Protein AF-A0A937NLX7-F1 (afdb_monomer_lite)

Foldseek 3Di:
DALQKKWKKKKWFPPDFPDVVDPPPDPDDDDDFAKWKKWWAFPVGDIFIDMQVVPDTRDHWDQDPPDPDSVPDPDDRTDTDIDMDIGRSNVRCVRPVVGDPVRTDDIDTGRDPDPDTDMDMGDTDMDD

Radius of gyration: 18.11 Å; chains: 1; bounding box: 51×24×47 Å

Structure (mmCIF, N/CA/C/O backbone):
data_AF-A0A937NLX7-F1
#
_entry.id   AF-A0A937NLX7-F1
#
loop_
_atom_site.group_PDB
_atom_site.id
_atom_site.type_symbol
_atom_site.label_atom_id
_atom_site.label_alt_id
_atom_site.label_comp_id
_atom_site.label_asym_id
_atom_site.label_entity_id
_atom_site.label_seq_id
_atom_site.pdbx_PDB_ins_code
_atom_site.Cartn_x
_atom_site.Cartn_y
_atom_site.Cartn_z
_atom_site.occupancy
_atom_site.B_iso_or_equiv
_atom_site.auth_seq_id
_atom_site.auth_comp_id
_atom_site.auth_asym_id
_atom_site.auth_atom_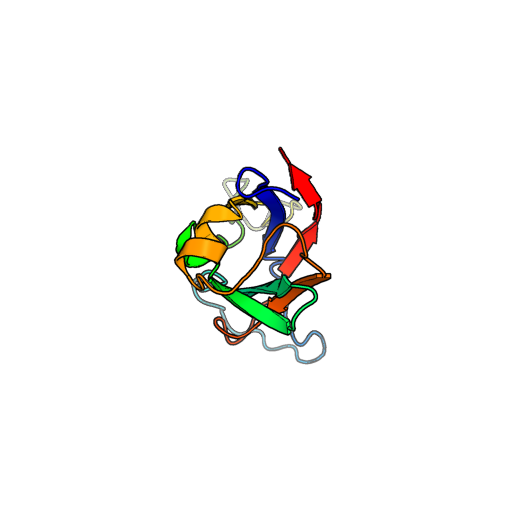id
_atom_site.pdbx_PDB_model_num
ATOM 1 N N . MET A 1 1 ? -5.016 -3.344 15.431 1.00 73.81 1 MET A N 1
ATOM 2 C CA . MET A 1 1 ? -3.946 -2.352 15.177 1.00 73.81 1 MET A CA 1
ATOM 3 C C . MET A 1 1 ? -4.297 -1.064 15.905 1.00 73.81 1 MET A C 1
ATOM 5 O O . MET A 1 1 ? -5.431 -0.931 16.347 1.00 73.81 1 MET A O 1
ATOM 9 N N . THR A 1 2 ? -3.352 -0.152 16.111 1.00 77.81 2 THR A N 1
ATOM 10 C CA . THR A 1 2 ? -3.628 1.167 16.712 1.00 77.81 2 THR A CA 1
ATOM 11 C C . THR A 1 2 ? -3.414 2.269 15.674 1.00 77.81 2 THR A C 1
ATOM 13 O O . THR A 1 2 ? -2.873 2.004 14.605 1.00 77.81 2 THR A O 1
ATOM 16 N N . GLN A 1 3 ? -3.803 3.516 15.964 1.00 73.88 3 GLN A N 1
ATOM 17 C CA . GLN A 1 3 ? -3.470 4.653 15.087 1.00 73.88 3 GLN A 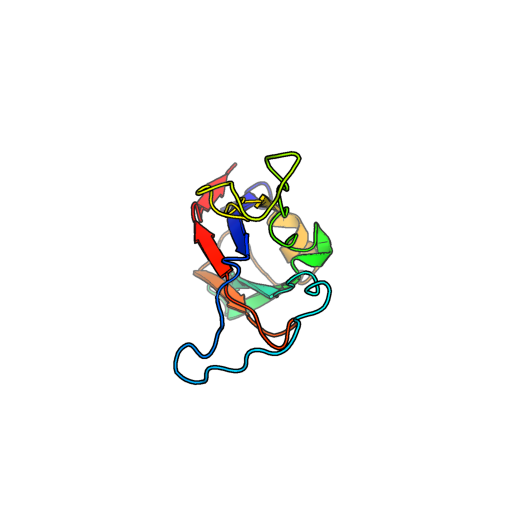CA 1
ATOM 18 C C . GLN A 1 3 ? -1.955 4.873 14.931 1.00 73.88 3 GLN A C 1
ATOM 20 O O . GLN A 1 3 ? -1.529 5.497 13.962 1.00 73.88 3 GLN A O 1
ATOM 25 N N . ASN A 1 4 ? -1.156 4.351 15.866 1.00 85.62 4 ASN A N 1
ATOM 26 C CA . ASN A 1 4 ? 0.300 4.405 15.824 1.00 85.62 4 ASN A CA 1
ATOM 27 C C . ASN A 1 4 ? 0.909 3.315 14.939 1.00 85.62 4 ASN A C 1
ATOM 29 O O . ASN A 1 4 ? 2.066 3.448 14.556 1.00 85.62 4 ASN A O 1
ATOM 33 N N . SER A 1 5 ? 0.146 2.271 14.601 1.00 92.56 5 SER A N 1
ATOM 34 C CA . SER A 1 5 ? 0.641 1.220 13.725 1.00 92.56 5 SER A CA 1
ATOM 35 C C . SER A 1 5 ? 0.891 1.783 12.320 1.00 92.56 5 SER A C 1
ATOM 37 O O . SER A 1 5 ? 0.166 2.649 11.820 1.00 92.56 5 SER A O 1
ATOM 39 N N . VAL A 1 6 ? 1.924 1.270 11.667 1.00 94.56 6 VAL A N 1
ATOM 40 C CA . VAL A 1 6 ? 2.378 1.676 10.339 1.00 94.56 6 VAL A CA 1
ATOM 41 C C . VAL A 1 6 ? 2.261 0.474 9.414 1.00 94.56 6 VAL A C 1
ATOM 43 O O . VAL A 1 6 ? 2.848 -0.572 9.688 1.00 94.56 6 VAL A O 1
ATOM 46 N N . LEU A 1 7 ? 1.497 0.613 8.329 1.00 95.31 7 LEU A N 1
ATOM 47 C CA . LEU A 1 7 ? 1.486 -0.356 7.236 1.00 95.31 7 LEU A CA 1
ATOM 48 C C . LEU A 1 7 ? 2.814 -0.243 6.488 1.00 95.31 7 LEU A C 1
ATOM 50 O O . LEU A 1 7 ? 3.173 0.843 6.032 1.00 95.31 7 LEU A O 1
ATOM 54 N N . VAL A 1 8 ? 3.529 -1.356 6.361 1.00 96.00 8 VAL A N 1
ATOM 55 C CA . VAL A 1 8 ? 4.804 -1.425 5.647 1.00 96.00 8 VAL A CA 1
ATOM 56 C C . VAL A 1 8 ? 4.744 -2.436 4.518 1.00 96.00 8 VAL A C 1
ATOM 58 O O . VAL A 1 8 ? 4.054 -3.448 4.621 1.00 96.00 8 VAL A O 1
ATOM 61 N N . PHE A 1 9 ? 5.442 -2.137 3.431 1.00 95.56 9 PHE A N 1
ATOM 62 C CA . PHE A 1 9 ? 5.636 -3.041 2.302 1.00 95.56 9 PHE A CA 1
ATOM 63 C C . PHE A 1 9 ? 6.813 -2.565 1.451 1.00 95.56 9 PHE A C 1
ATOM 65 O O . PHE A 1 9 ? 7.179 -1.388 1.472 1.00 95.56 9 PHE A O 1
ATOM 72 N N . ALA A 1 10 ? 7.393 -3.472 0.676 1.00 92.38 10 ALA A N 1
ATOM 73 C CA . ALA A 1 10 ? 8.430 -3.175 -0.295 1.00 92.38 10 ALA A CA 1
ATOM 74 C C . ALA A 1 10 ? 7.867 -3.297 -1.716 1.00 92.38 10 ALA A C 1
ATOM 76 O O . ALA A 1 10 ? 7.245 -4.300 -2.063 1.00 92.38 10 ALA A O 1
ATOM 77 N N . LEU A 1 11 ? 8.092 -2.285 -2.554 1.00 92.25 11 LEU A N 1
ATOM 78 C CA . LEU A 1 11 ? 7.706 -2.298 -3.968 1.00 92.25 11 LEU A CA 1
ATOM 79 C C . LEU A 1 11 ? 8.912 -2.015 -4.859 1.00 92.25 11 LEU A C 1
ATOM 81 O O . LEU A 1 11 ? 9.771 -1.204 -4.516 1.00 92.25 11 LEU A O 1
ATOM 85 N N . ALA A 1 12 ? 8.949 -2.648 -6.027 1.00 87.56 12 ALA A N 1
ATOM 86 C CA . ALA A 1 12 ? 9.925 -2.371 -7.076 1.00 87.56 12 ALA A CA 1
ATOM 87 C C . ALA A 1 12 ? 9.266 -2.405 -8.460 1.00 87.56 12 ALA A C 1
ATOM 89 O O . ALA A 1 12 ? 8.415 -3.257 -8.714 1.00 87.56 12 ALA A O 1
ATOM 90 N N . ASP A 1 13 ? 9.684 -1.529 -9.377 1.00 86.31 13 ASP A N 1
ATOM 91 C CA . ASP A 1 13 ? 9.406 -1.713 -10.808 1.00 86.31 13 ASP A CA 1
ATOM 92 C C . ASP A 1 13 ? 10.207 -2.930 -11.291 1.00 86.31 13 ASP A C 1
ATOM 94 O O . ASP A 1 13 ? 11.432 -2.960 -11.170 1.00 86.31 13 ASP A O 1
ATOM 98 N N . ALA A 1 14 ? 9.536 -3.952 -11.822 1.00 79.62 14 ALA A N 1
ATOM 99 C CA . ALA A 1 14 ? 10.168 -5.176 -12.308 1.00 79.62 14 ALA A CA 1
ATOM 100 C C . ALA A 1 14 ? 10.842 -4.993 -13.681 1.00 79.62 14 ALA A C 1
ATOM 102 O O . ALA A 1 14 ? 11.557 -5.885 -14.139 1.00 79.62 14 ALA A O 1
ATOM 103 N N . ASN A 1 15 ? 10.631 -3.851 -14.345 1.00 73.44 15 ASN A N 1
ATOM 104 C CA . ASN A 1 15 ? 11.146 -3.509 -15.671 1.00 73.44 15 ASN A CA 1
ATOM 105 C C . ASN A 1 15 ? 10.749 -4.517 -16.776 1.00 73.44 15 ASN A C 1
ATOM 107 O O . ASN A 1 15 ? 11.347 -4.546 -17.853 1.00 73.44 15 ASN A O 1
ATOM 111 N N . GLN A 1 16 ? 9.710 -5.319 -16.548 1.00 70.88 16 GLN A N 1
ATOM 112 C CA . GLN A 1 16 ? 9.230 -6.322 -17.498 1.00 70.88 16 GLN A CA 1
ATOM 113 C C . GLN A 1 16 ? 8.261 -5.720 -18.519 1.00 70.88 16 GLN A C 1
ATOM 115 O O . GLN A 1 16 ? 7.626 -4.694 -18.271 1.00 70.88 16 GLN A O 1
ATOM 120 N N . ASP A 1 17 ? 8.153 -6.361 -19.684 1.00 67.38 17 ASP A N 1
ATOM 121 C CA . ASP A 1 17 ? 7.082 -6.050 -20.624 1.00 67.38 17 ASP A CA 1
ATOM 122 C C . ASP A 1 17 ? 5.767 -6.662 -20.104 1.00 67.38 17 ASP A C 1
ATOM 124 O O . ASP A 1 17 ? 5.724 -7.873 -19.872 1.00 67.38 17 ASP A O 1
ATOM 128 N N . PRO A 1 18 ? 4.703 -5.869 -19.899 1.00 64.75 18 PRO A N 1
ATOM 129 C CA . PRO A 1 18 ? 3.432 -6.372 -19.378 1.00 64.75 18 PRO A CA 1
ATOM 130 C C . PRO A 1 18 ? 2.681 -7.270 -20.367 1.00 64.75 18 PRO A C 1
ATOM 132 O O . PRO A 1 18 ? 1.725 -7.937 -19.978 1.00 64.75 18 PRO A O 1
ATOM 135 N N . THR A 1 19 ? 3.119 -7.328 -21.629 1.00 67.31 19 THR A N 1
ATOM 136 C CA . THR A 1 19 ? 2.598 -8.236 -22.660 1.00 67.31 19 THR A CA 1
ATOM 137 C C . THR A 1 19 ? 3.747 -9.013 -23.312 1.00 67.31 19 THR A C 1
ATOM 139 O O . THR A 1 19 ? 4.177 -8.670 -24.413 1.00 67.31 19 THR A O 1
ATOM 142 N N . PRO A 1 20 ? 4.248 -10.089 -22.676 1.00 55.84 20 PRO A N 1
ATOM 143 C CA . PRO A 1 20 ? 5.441 -10.803 -23.140 1.00 55.84 20 PRO A CA 1
ATOM 144 C C . PRO A 1 20 ? 5.289 -11.477 -24.518 1.00 55.84 20 PRO A C 1
ATOM 146 O O . PRO A 1 20 ? 6.292 -11.830 -25.135 1.00 55.84 20 PRO A O 1
ATOM 149 N N . GLU A 1 21 ? 4.061 -11.652 -25.023 1.00 55.00 21 GLU A N 1
ATOM 150 C CA . GLU A 1 21 ? 3.789 -12.326 -26.302 1.00 55.00 21 GLU A CA 1
ATOM 151 C C . GLU A 1 21 ? 3.882 -11.410 -27.538 1.00 55.00 21 GLU A C 1
ATOM 153 O O . GLU A 1 21 ? 3.952 -11.912 -28.660 1.00 55.00 21 GLU A O 1
ATOM 158 N N . THR A 1 22 ? 3.952 -10.083 -27.367 1.00 51.62 22 THR A N 1
ATOM 159 C CA . THR A 1 22 ? 4.069 -9.137 -28.492 1.00 51.62 22 THR A CA 1
ATOM 160 C C . THR A 1 22 ? 5.453 -8.495 -28.469 1.00 51.62 22 THR A C 1
ATOM 162 O O . THR A 1 22 ? 5.730 -7.629 -27.645 1.00 51.62 22 THR A O 1
ATOM 165 N N . LYS A 1 23 ? 6.355 -8.930 -29.359 1.00 43.94 23 LYS A N 1
ATOM 166 C CA . LYS A 1 23 ? 7.666 -8.289 -29.554 1.00 43.94 23 LYS A CA 1
ATOM 167 C C . LYS A 1 23 ? 7.483 -6.919 -30.208 1.00 43.94 23 LYS A C 1
ATOM 169 O O . LYS A 1 23 ? 7.568 -6.810 -31.427 1.00 43.94 23 LYS A O 1
ATOM 174 N N . ASP A 1 24 ? 7.232 -5.895 -29.406 1.00 44.12 24 ASP A N 1
ATOM 175 C CA . ASP A 1 24 ? 7.296 -4.509 -29.859 1.00 44.12 24 ASP A CA 1
ATOM 176 C C . ASP A 1 24 ? 8.668 -3.932 -29.467 1.00 44.12 24 ASP A C 1
ATOM 178 O O . ASP A 1 24 ? 8.902 -3.514 -28.333 1.00 44.12 24 ASP A O 1
ATOM 182 N N . GLU A 1 25 ? 9.625 -3.985 -30.400 1.00 42.94 25 GLU A N 1
ATOM 183 C CA . GLU A 1 25 ? 11.002 -3.478 -30.250 1.00 42.94 25 GLU A CA 1
ATOM 184 C C . GLU A 1 25 ? 11.078 -1.951 -30.474 1.00 42.94 25 GLU A C 1
ATOM 186 O O . GLU A 1 25 ? 11.956 -1.443 -31.169 1.00 42.94 25 GLU A O 1
ATOM 191 N N . GLY A 1 26 ? 10.134 -1.195 -29.909 1.00 38.81 26 GLY A N 1
ATOM 192 C CA . GLY A 1 26 ? 10.185 0.267 -29.910 1.00 38.81 26 GLY A CA 1
ATOM 193 C C . GLY A 1 26 ? 11.131 0.786 -28.826 1.00 38.81 26 GLY A C 1
ATOM 194 O O . GLY A 1 26 ? 11.082 0.310 -27.691 1.00 38.81 26 GLY A O 1
ATOM 195 N N . GLU A 1 27 ? 11.974 1.777 -29.145 1.00 41.81 27 GLU A N 1
ATOM 196 C CA . GLU A 1 27 ? 12.736 2.541 -28.146 1.00 41.81 27 GLU A CA 1
ATOM 197 C C . GLU A 1 27 ? 11.772 3.091 -27.083 1.00 41.81 27 GLU A C 1
ATOM 199 O O . GLU A 1 27 ? 11.071 4.083 -27.296 1.00 41.81 27 GLU A O 1
ATOM 204 N N . LYS A 1 28 ? 11.710 2.428 -25.923 1.00 50.47 28 LYS A N 1
ATOM 205 C CA . LYS A 1 28 ? 10.974 2.938 -24.770 1.00 50.47 28 LYS A CA 1
ATOM 206 C C . LYS A 1 28 ? 11.782 4.117 -24.235 1.00 50.47 28 LYS A C 1
ATOM 208 O O . LYS A 1 28 ? 12.889 3.933 -23.734 1.00 50.47 28 LYS A O 1
ATOM 213 N N . GLY A 1 29 ? 11.242 5.326 -24.396 1.00 52.69 29 GLY A N 1
ATOM 214 C CA . GLY A 1 29 ? 11.750 6.523 -23.726 1.00 52.69 29 GLY A CA 1
ATOM 215 C C . GLY A 1 29 ? 11.786 6.345 -22.198 1.00 52.69 29 GLY A C 1
ATOM 216 O O . GLY A 1 29 ? 11.392 5.290 -21.692 1.00 52.69 29 GLY A O 1
ATOM 217 N N . PRO A 1 30 ? 12.246 7.359 -21.444 1.00 56.84 30 PRO A N 1
ATOM 218 C CA . PRO A 1 30 ? 12.292 7.291 -19.984 1.00 56.84 30 PRO A CA 1
ATOM 219 C C . PRO A 1 30 ? 10.938 6.825 -19.435 1.00 56.84 30 PRO A C 1
ATOM 221 O O . PRO A 1 30 ? 9.916 7.444 -19.734 1.00 56.84 30 PRO A O 1
ATOM 224 N N . ARG A 1 31 ? 10.914 5.703 -18.704 1.00 63.72 31 ARG A N 1
ATOM 225 C CA . ARG A 1 31 ? 9.666 5.177 -18.141 1.00 63.72 31 ARG A CA 1
ATOM 226 C C . ARG A 1 31 ? 9.157 6.124 -17.065 1.00 63.72 31 ARG A C 1
ATOM 228 O O . ARG A 1 31 ? 9.931 6.589 -16.230 1.00 63.72 31 ARG A O 1
ATOM 235 N N . GLU A 1 32 ? 7.862 6.411 -17.119 1.00 69.19 32 GLU A N 1
ATOM 236 C CA . GLU A 1 32 ? 7.185 7.170 -16.074 1.00 69.19 32 GLU A CA 1
ATOM 237 C C . GLU A 1 32 ? 7.227 6.390 -14.756 1.00 69.19 32 GLU A C 1
ATOM 239 O O . GLU A 1 32 ? 7.150 5.159 -14.749 1.00 69.19 32 GLU A O 1
ATOM 244 N N . SER A 1 33 ? 7.364 7.110 -13.643 1.00 80.19 33 SER A N 1
ATOM 245 C CA . SER A 1 33 ? 7.299 6.509 -12.313 1.00 80.19 33 SER A CA 1
ATOM 246 C C . SER A 1 33 ? 5.937 5.853 -12.092 1.00 80.19 33 SER A C 1
ATOM 248 O O . SER A 1 33 ? 4.904 6.405 -12.481 1.00 80.19 33 SER A O 1
ATOM 250 N N . ILE A 1 34 ? 5.934 4.685 -11.454 1.00 84.94 34 ILE A N 1
ATOM 251 C CA . ILE A 1 34 ? 4.698 3.952 -11.182 1.00 84.94 34 ILE A CA 1
ATOM 252 C C . ILE A 1 34 ? 4.028 4.549 -9.938 1.00 84.94 34 ILE A C 1
ATOM 254 O O . ILE A 1 34 ? 4.674 4.796 -8.917 1.00 84.94 34 ILE A O 1
ATOM 258 N N . ASP A 1 35 ? 2.722 4.767 -10.029 1.00 90.94 35 ASP A N 1
ATOM 259 C CA . ASP A 1 35 ? 1.849 5.149 -8.928 1.00 90.94 35 ASP A CA 1
ATOM 260 C C . ASP A 1 35 ? 0.660 4.180 -8.874 1.00 90.94 35 ASP A C 1
ATOM 262 O O . ASP A 1 35 ? 0.208 3.648 -9.895 1.00 90.94 35 ASP A O 1
ATOM 266 N N . LEU A 1 36 ? 0.185 3.921 -7.663 1.00 91.44 36 LEU A N 1
ATOM 267 C CA . LEU A 1 36 ? -0.987 3.096 -7.386 1.00 91.44 36 LEU A CA 1
ATOM 268 C C . LEU A 1 36 ? -1.598 3.531 -6.062 1.00 91.44 36 LEU A C 1
ATOM 270 O O . LEU A 1 36 ? -0.922 4.121 -5.215 1.00 91.44 36 LEU A O 1
ATOM 274 N N . THR A 1 37 ? -2.864 3.201 -5.862 1.00 95.81 37 THR A N 1
ATOM 275 C CA . THR A 1 37 ? -3.566 3.530 -4.626 1.00 95.81 37 THR A CA 1
ATOM 276 C C . THR A 1 37 ? -3.477 2.382 -3.626 1.00 95.81 37 THR A C 1
ATOM 278 O O . THR A 1 37 ? -3.787 1.233 -3.941 1.00 95.81 37 THR A O 1
ATOM 281 N N . VAL A 1 38 ? -3.070 2.687 -2.394 1.00 96.69 38 VAL A N 1
ATOM 282 C CA . VAL A 1 38 ? -3.198 1.783 -1.248 1.00 96.69 38 VAL A CA 1
ATOM 283 C C . VAL A 1 38 ? -4.529 2.077 -0.567 1.00 96.69 38 VAL A C 1
ATOM 285 O O . VAL A 1 38 ? -4.776 3.202 -0.134 1.00 96.69 38 VAL A O 1
ATOM 288 N N . GLU A 1 39 ? -5.386 1.067 -0.472 1.00 97.56 39 GLU A N 1
ATOM 289 C CA . GLU A 1 39 ? -6.682 1.140 0.198 1.00 97.56 39 GLU A CA 1
ATOM 290 C C . GLU A 1 39 ? -6.681 0.236 1.435 1.00 97.56 39 GLU A C 1
ATOM 292 O O . GLU A 1 39 ? -6.270 -0.926 1.382 1.00 97.56 39 GLU A O 1
ATOM 297 N N . VAL A 1 40 ? -7.168 0.766 2.552 1.00 96.94 40 VAL A N 1
ATOM 298 C CA . VAL A 1 40 ? -7.424 0.014 3.782 1.00 96.94 40 VAL A CA 1
ATOM 299 C C . VAL A 1 40 ? -8.917 0.020 4.078 1.00 96.94 40 VAL A C 1
ATOM 301 O O . VAL A 1 40 ? -9.572 1.046 3.913 1.00 96.94 40 VAL A O 1
ATOM 304 N N . VAL A 1 41 ? -9.457 -1.126 4.495 1.00 97.56 41 VAL A N 1
ATOM 305 C CA . VAL A 1 41 ? -10.889 -1.292 4.785 1.00 97.56 41 VAL A CA 1
ATOM 306 C C . VAL A 1 41 ? -11.063 -1.905 6.164 1.00 97.56 41 VAL A C 1
ATOM 308 O O . VAL A 1 41 ? -10.415 -2.909 6.478 1.00 97.56 41 VAL A O 1
ATOM 311 N N . ASP A 1 42 ? -11.929 -1.321 6.986 1.00 96.69 42 ASP A N 1
ATOM 312 C CA . ASP A 1 42 ? -12.267 -1.863 8.302 1.00 96.69 42 ASP A CA 1
ATOM 313 C C . ASP A 1 42 ? -13.408 -2.898 8.256 1.00 96.69 42 ASP A C 1
ATOM 315 O O . ASP A 1 42 ? -14.001 -3.189 7.215 1.00 96.69 42 ASP A O 1
ATOM 319 N N . GLY A 1 43 ? -13.705 -3.502 9.407 1.00 96.31 43 GLY A N 1
ATOM 320 C CA . GLY A 1 43 ? -14.771 -4.492 9.554 1.00 96.31 43 GLY A CA 1
ATOM 321 C C . GLY A 1 43 ? -16.189 -3.934 9.385 1.00 96.31 43 GLY A C 1
ATOM 322 O O . GLY A 1 43 ? -17.116 -4.725 9.211 1.00 96.31 43 GLY A O 1
ATOM 323 N N . ALA A 1 44 ? -16.371 -2.610 9.425 1.00 94.88 44 ALA A N 1
ATOM 324 C CA . ALA A 1 44 ? -17.640 -1.946 9.129 1.00 94.88 44 ALA A CA 1
ATOM 325 C C . ALA A 1 44 ? -17.812 -1.670 7.623 1.00 94.88 44 ALA A C 1
ATOM 327 O O . ALA A 1 44 ? -18.929 -1.411 7.172 1.00 94.88 44 ALA A O 1
ATOM 328 N N . GLY A 1 45 ? -16.736 -1.804 6.843 1.00 95.56 45 GLY A N 1
ATOM 329 C CA . GLY A 1 45 ? -16.708 -1.550 5.407 1.00 95.56 45 GLY A CA 1
ATOM 330 C C . GLY A 1 45 ? -16.282 -0.129 5.044 1.00 95.56 45 GLY A C 1
ATOM 331 O O . GLY A 1 45 ? -16.346 0.220 3.866 1.00 95.56 45 GLY A O 1
ATOM 332 N N . GLU A 1 46 ? -15.836 0.677 6.011 1.00 97.31 46 GLU A N 1
ATOM 333 C CA . GLU A 1 46 ? -15.287 2.002 5.738 1.00 97.31 46 GLU A CA 1
ATOM 334 C C . GLU A 1 46 ? -13.903 1.856 5.108 1.00 97.31 46 GLU A C 1
ATOM 336 O O . GLU A 1 46 ? -13.032 1.146 5.622 1.00 97.31 46 GLU A O 1
ATOM 341 N N . ALA A 1 47 ? -13.711 2.524 3.971 1.00 96.94 47 ALA A N 1
ATOM 342 C CA . ALA A 1 47 ? -12.482 2.471 3.193 1.00 96.94 47 ALA A CA 1
ATOM 343 C C . ALA A 1 47 ? -11.739 3.810 3.250 1.00 96.94 47 ALA A C 1
ATOM 345 O O . ALA A 1 47 ? -12.351 4.878 3.164 1.00 96.94 47 ALA A O 1
ATOM 346 N N . ALA A 1 48 ? -10.416 3.757 3.368 1.00 97.19 48 ALA A N 1
ATOM 347 C CA . ALA A 1 48 ? -9.534 4.913 3.273 1.00 97.19 48 ALA A CA 1
ATOM 348 C C . ALA A 1 48 ? -8.437 4.645 2.240 1.00 97.19 48 ALA A C 1
ATOM 350 O O . ALA A 1 48 ? -7.832 3.573 2.236 1.00 97.19 48 ALA A O 1
ATOM 351 N N . CYS A 1 49 ? -8.160 5.632 1.387 1.00 96.12 49 CYS A N 1
ATOM 352 C CA . CYS A 1 49 ? -7.286 5.469 0.226 1.00 96.12 49 CYS A CA 1
ATOM 353 C C . CYS A 1 49 ? -6.178 6.521 0.219 1.00 96.12 49 CYS A C 1
ATOM 355 O O . CYS A 1 49 ? -6.451 7.708 0.404 1.00 96.12 49 CYS A O 1
ATOM 357 N N . LEU A 1 50 ? -4.943 6.095 -0.041 1.00 95.19 50 LEU A N 1
ATOM 358 C CA . LEU A 1 50 ? -3.790 6.974 -0.225 1.00 95.19 50 LEU A CA 1
ATOM 359 C C . LEU A 1 50 ? -2.956 6.493 -1.425 1.00 95.19 50 LEU A C 1
ATOM 361 O O . LEU A 1 50 ? -2.608 5.312 -1.468 1.00 95.19 50 LEU A O 1
ATOM 365 N N . PRO A 1 51 ? -2.608 7.364 -2.389 1.00 94.19 51 PRO A N 1
ATOM 366 C CA . PRO A 1 51 ? -1.700 6.996 -3.475 1.00 94.19 51 PRO A CA 1
ATOM 367 C C . PRO A 1 51 ? -0.263 6.832 -2.963 1.00 94.19 51 PRO A C 1
ATOM 369 O O . PRO A 1 51 ? 0.102 7.441 -1.951 1.00 94.19 51 PRO A O 1
ATOM 372 N N . LEU A 1 52 ? 0.585 6.074 -3.672 1.00 89.38 52 LEU A N 1
ATOM 373 C CA . LEU A 1 52 ? 2.021 6.011 -3.355 1.00 89.38 52 LEU A CA 1
ATOM 374 C C . LEU A 1 52 ? 2.628 7.412 -3.345 1.00 89.38 52 LEU A C 1
ATOM 376 O O . LEU A 1 52 ? 3.324 7.779 -2.395 1.00 89.38 52 LEU A O 1
ATOM 380 N N . SER A 1 53 ? 2.257 8.229 -4.333 1.00 87.12 53 SER A N 1
ATOM 381 C CA . SER A 1 53 ? 2.675 9.628 -4.468 1.00 87.12 53 SER A CA 1
ATOM 382 C C . SER A 1 53 ? 2.342 10.533 -3.277 1.00 87.12 53 SER A C 1
ATOM 384 O O . SER A 1 53 ? 2.920 11.616 -3.174 1.00 87.12 53 SER A O 1
ATOM 386 N N . HIS A 1 54 ? 1.496 10.097 -2.333 1.00 79.94 54 HIS A N 1
ATOM 387 C CA . HIS A 1 54 ? 1.325 10.783 -1.051 1.00 79.94 54 HIS A CA 1
ATOM 388 C C . HIS A 1 54 ? 2.638 10.850 -0.250 1.00 79.94 54 HIS A C 1
ATOM 390 O O . HIS A 1 54 ? 2.891 11.841 0.432 1.00 79.94 54 HIS A O 1
ATOM 396 N N . PHE A 1 55 ? 3.486 9.820 -0.355 1.00 75.88 55 PHE A N 1
ATOM 397 C CA . PHE A 1 55 ? 4.798 9.758 0.296 1.00 75.88 55 PHE A CA 1
ATOM 398 C C . PHE A 1 55 ? 5.951 9.761 -0.713 1.00 75.88 55 PHE A C 1
ATOM 400 O O . PHE A 1 55 ? 6.928 10.489 -0.537 1.00 75.88 55 PHE A O 1
ATOM 407 N N . SER A 1 56 ? 5.868 8.946 -1.766 1.00 74.56 56 SER A N 1
ATOM 408 C CA . SER A 1 56 ? 6.883 8.860 -2.817 1.00 74.56 56 SER A CA 1
ATOM 409 C C . SER A 1 56 ? 6.343 8.124 -4.043 1.00 74.56 56 SER A C 1
ATOM 411 O O . SER A 1 56 ? 5.597 7.162 -3.913 1.00 74.56 56 SER A O 1
ATOM 413 N N . PHE A 1 57 ? 6.765 8.515 -5.243 1.00 74.25 57 PHE A N 1
ATOM 414 C CA . PHE A 1 57 ? 6.526 7.690 -6.430 1.00 74.25 57 PHE A CA 1
ATOM 415 C C . PHE A 1 57 ? 7.449 6.469 -6.427 1.00 74.25 57 PHE A C 1
ATOM 417 O O . PHE A 1 57 ? 8.617 6.601 -6.042 1.00 74.25 57 PHE A O 1
ATOM 424 N N . LEU A 1 58 ? 6.982 5.332 -6.957 1.00 75.81 58 LEU A N 1
ATOM 425 C CA . LEU A 1 58 ? 7.846 4.177 -7.181 1.00 75.81 58 LEU A CA 1
ATOM 426 C C . LEU A 1 58 ? 8.848 4.504 -8.294 1.00 75.81 58 LEU A C 1
ATOM 428 O O . LEU A 1 58 ? 8.472 4.740 -9.446 1.00 75.81 58 LEU A O 1
ATOM 432 N N . GLN A 1 59 ? 10.127 4.566 -7.927 1.00 72.00 59 GLN A N 1
ATOM 433 C CA . GLN A 1 59 ? 11.187 4.966 -8.848 1.00 72.00 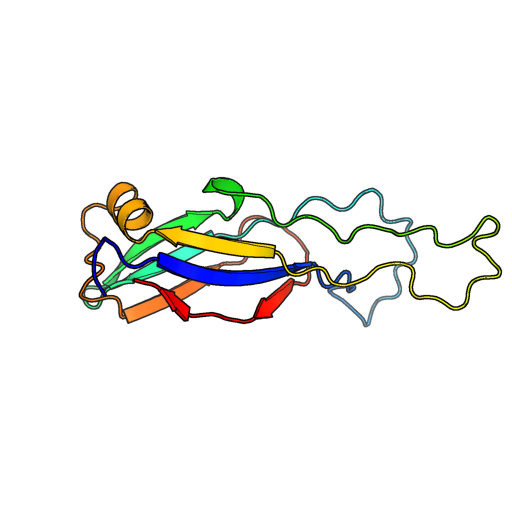59 GLN A CA 1
ATOM 434 C C . GLN A 1 59 ? 11.463 3.864 -9.886 1.00 72.00 59 GLN A C 1
ATOM 436 O O . GLN A 1 59 ? 11.496 2.684 -9.525 1.00 72.00 59 GLN A O 1
ATOM 441 N N . PRO A 1 60 ? 11.711 4.223 -11.158 1.00 67.56 60 PRO A N 1
ATOM 442 C CA . PRO A 1 60 ? 12.146 3.257 -12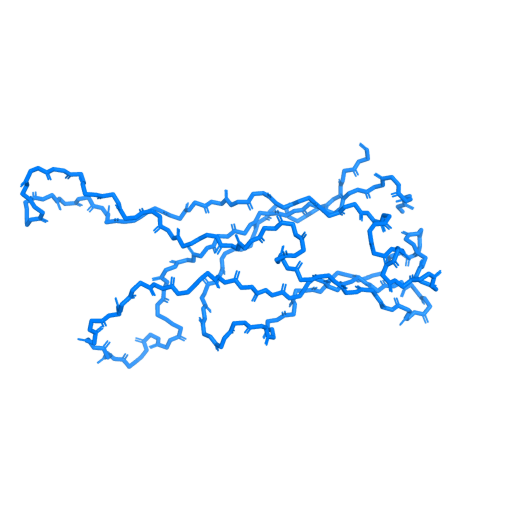.161 1.00 67.56 60 PRO A CA 1
ATOM 443 C C . PRO A 1 60 ? 13.522 2.675 -11.800 1.00 67.56 60 PRO A C 1
ATOM 445 O O . PRO A 1 60 ? 14.320 3.311 -11.104 1.00 67.56 60 PRO A O 1
ATOM 448 N N . GLN A 1 61 ? 13.825 1.469 -12.298 1.00 67.81 61 GLN A N 1
ATOM 449 C CA . GLN A 1 61 ? 15.132 0.843 -12.064 1.00 67.81 61 GLN A CA 1
ATOM 450 C C . GLN A 1 61 ? 16.274 1.742 -12.561 1.00 67.81 61 GLN A C 1
ATOM 452 O O . GLN A 1 61 ? 16.245 2.262 -13.678 1.00 67.81 61 GLN A O 1
ATOM 457 N N . LEU A 1 62 ? 17.315 1.883 -11.740 1.00 61.00 62 LEU A N 1
ATOM 458 C CA . LEU A 1 62 ? 18.525 2.609 -12.114 1.00 61.00 62 LEU A CA 1
ATOM 459 C C . LEU A 1 62 ? 19.281 1.822 -13.192 1.00 61.00 62 LEU A C 1
ATOM 461 O O . LEU A 1 62 ? 19.791 0.728 -12.946 1.00 61.00 62 LEU A O 1
ATOM 465 N N . GLU A 1 63 ? 19.383 2.392 -14.392 1.00 57.25 63 GLU A N 1
ATOM 466 C CA . GLU A 1 63 ? 20.193 1.819 -15.466 1.00 57.25 63 GLU A CA 1
ATOM 467 C C . GLU A 1 63 ? 21.684 2.070 -15.201 1.00 57.25 63 GLU A C 1
ATOM 469 O O . GLU A 1 63 ? 22.217 3.169 -15.385 1.00 57.25 63 GLU A O 1
ATOM 474 N N . GLY A 1 64 ? 22.388 1.029 -14.761 1.00 51.94 64 GLY A N 1
ATOM 475 C CA . GLY A 1 64 ? 23.823 1.082 -14.514 1.00 51.94 64 GLY A CA 1
ATOM 476 C C . GLY A 1 64 ? 24.621 0.821 -15.790 1.00 51.94 64 GLY A C 1
ATOM 477 O O . GLY A 1 64 ? 24.738 -0.319 -16.236 1.00 51.94 64 GLY A O 1
ATOM 478 N N . ARG A 1 65 ? 25.272 1.842 -16.365 1.00 54.34 65 ARG A N 1
ATOM 479 C CA . ARG A 1 65 ? 26.321 1.619 -17.381 1.00 54.34 65 ARG A CA 1
ATOM 480 C C . ARG A 1 65 ? 27.610 1.137 -16.708 1.00 54.34 65 ARG A C 1
ATOM 482 O O . ARG A 1 65 ? 28.524 1.922 -16.462 1.00 54.34 65 ARG A O 1
ATOM 489 N N . ILE A 1 66 ? 27.704 -0.160 -16.418 1.00 51.91 66 ILE A N 1
ATOM 490 C CA . ILE A 1 66 ? 28.925 -0.766 -15.871 1.00 51.91 66 ILE A CA 1
ATOM 491 C C . ILE A 1 66 ? 29.893 -1.082 -17.027 1.00 51.91 66 ILE A C 1
ATOM 493 O O . ILE A 1 66 ? 29.857 -2.155 -17.631 1.00 51.91 66 ILE A O 1
ATOM 497 N N . GLY A 1 67 ? 30.751 -0.110 -17.361 1.00 52.38 67 GLY A N 1
ATOM 498 C CA . GLY A 1 67 ? 31.870 -0.260 -18.304 1.00 52.38 67 GLY A CA 1
ATOM 499 C C . GLY A 1 67 ? 31.995 0.876 -19.328 1.00 52.38 67 GLY A C 1
ATOM 500 O O . GLY A 1 67 ? 31.016 1.518 -19.695 1.00 52.38 67 GLY A O 1
ATOM 501 N N . LYS A 1 68 ? 33.215 1.120 -19.837 1.00 57.00 68 LYS A N 1
ATOM 502 C CA . LYS A 1 68 ? 33.468 2.127 -20.894 1.00 57.00 68 LYS A CA 1
ATOM 503 C C . LYS A 1 68 ? 32.891 1.731 -22.267 1.00 57.00 68 LYS A C 1
ATOM 505 O O . LYS A 1 68 ? 32.791 2.580 -23.145 1.00 57.00 68 LYS A O 1
ATOM 510 N N . VAL A 1 69 ? 32.528 0.459 -22.456 1.00 59.34 69 VAL A N 1
ATOM 511 C CA . VAL A 1 69 ? 32.055 -0.115 -23.727 1.00 59.34 69 VAL A CA 1
ATOM 512 C C . VAL A 1 69 ? 30.848 -1.014 -23.459 1.00 59.34 69 VAL A C 1
ATOM 514 O O . VAL A 1 69 ? 30.988 -2.172 -23.078 1.00 59.34 69 VAL A O 1
ATOM 517 N N . ALA A 1 70 ? 29.647 -0.469 -23.662 1.00 54.59 70 ALA A N 1
ATOM 518 C CA . ALA A 1 70 ? 28.371 -1.119 -23.339 1.00 54.59 70 ALA A CA 1
ATOM 519 C C . ALA A 1 70 ? 28.093 -2.427 -24.117 1.00 54.59 70 ALA A C 1
ATOM 521 O O . ALA A 1 70 ? 27.225 -3.194 -23.718 1.00 54.59 70 ALA A O 1
ATOM 522 N N . PHE A 1 71 ? 28.822 -2.695 -25.207 1.00 58.50 71 PHE A N 1
ATOM 523 C CA . PHE A 1 71 ? 28.694 -3.915 -26.017 1.00 58.50 71 PHE A CA 1
ATOM 524 C C . PHE A 1 71 ? 29.469 -5.122 -25.448 1.00 58.50 71 PHE A C 1
ATOM 526 O O . PHE A 1 71 ? 29.178 -6.257 -25.804 1.00 58.50 71 PHE A O 1
ATOM 533 N N . MET A 1 72 ? 30.459 -4.894 -24.574 1.00 55.31 72 MET A N 1
ATOM 534 C CA . MET A 1 72 ? 31.371 -5.941 -24.080 1.00 55.31 72 MET A CA 1
ATOM 535 C C . MET A 1 72 ? 31.059 -6.434 -22.658 1.00 55.31 72 MET A C 1
ATOM 537 O O . MET A 1 72 ? 31.724 -7.355 -22.187 1.00 55.31 72 MET A O 1
ATOM 541 N N . SER A 1 73 ? 30.079 -5.846 -21.964 1.00 50.81 73 SER A N 1
ATOM 542 C CA . SER A 1 73 ? 29.724 -6.245 -20.595 1.00 50.81 73 SER A CA 1
ATOM 543 C C . SER A 1 73 ? 28.600 -7.293 -20.600 1.00 50.81 73 SER A C 1
ATOM 545 O O . SER A 1 73 ? 27.496 -6.972 -21.034 1.00 50.81 73 SER A O 1
ATOM 547 N N . PRO A 1 74 ? 28.822 -8.512 -20.071 1.00 53.69 74 PRO A N 1
ATOM 548 C CA . PRO A 1 74 ? 27.791 -9.546 -19.923 1.00 53.69 74 PRO A CA 1
ATOM 549 C C . PRO A 1 74 ? 26.877 -9.328 -18.699 1.00 53.69 74 PRO A C 1
ATOM 551 O O . PRO A 1 74 ? 26.139 -10.231 -18.314 1.00 53.69 74 PRO A O 1
ATOM 554 N N . LEU A 1 75 ? 26.956 -8.163 -18.049 1.00 52.53 75 LEU A N 1
ATOM 555 C CA . LEU A 1 75 ? 26.203 -7.854 -16.834 1.00 52.53 75 LEU A CA 1
ATOM 556 C C . LEU A 1 75 ? 24.804 -7.312 -17.177 1.00 52.53 75 LEU A C 1
ATOM 558 O O . LEU A 1 75 ? 24.670 -6.562 -18.150 1.00 52.53 75 LEU A O 1
ATOM 562 N N . PRO A 1 76 ? 23.768 -7.667 -16.392 1.00 55.50 76 PRO A N 1
ATOM 563 C CA . PRO A 1 76 ? 22.427 -7.119 -16.562 1.00 55.50 76 PRO A CA 1
ATOM 564 C C . PRO A 1 76 ? 22.457 -5.587 -16.467 1.00 55.50 76 PRO A C 1
ATOM 566 O O . PRO A 1 76 ? 23.180 -5.011 -15.656 1.00 55.50 76 PRO A O 1
ATOM 569 N N . LYS A 1 77 ? 21.689 -4.924 -17.340 1.00 58.66 77 LYS A N 1
ATOM 570 C CA . LYS A 1 77 ? 21.684 -3.456 -17.482 1.00 58.66 77 LYS A CA 1
ATOM 571 C C . LYS A 1 77 ? 20.921 -2.734 -16.364 1.00 58.66 77 LYS A C 1
ATOM 573 O O . LYS A 1 77 ? 21.063 -1.521 -16.229 1.00 58.66 77 LYS A O 1
ATOM 578 N N . SER A 1 78 ? 20.125 -3.463 -15.588 1.00 62.50 78 SER A N 1
ATOM 579 C CA . SER A 1 78 ? 19.325 -2.933 -14.489 1.00 62.50 78 SER A CA 1
ATOM 580 C C . SER A 1 78 ? 19.141 -3.995 -13.401 1.00 62.50 78 SER A C 1
ATOM 582 O O . SER A 1 78 ? 19.151 -5.195 -13.685 1.00 62.50 78 SER A O 1
ATOM 584 N N . GLU A 1 79 ? 18.998 -3.543 -12.158 1.00 62.91 79 GLU A N 1
ATOM 585 C CA . GLU A 1 79 ? 18.695 -4.373 -10.991 1.00 62.91 79 GLU A CA 1
ATOM 586 C C . GLU A 1 79 ? 17.346 -3.931 -10.412 1.00 62.91 79 GLU A C 1
ATOM 588 O O . GLU A 1 79 ? 17.037 -2.737 -10.382 1.00 62.91 79 GLU A O 1
ATOM 593 N N . VAL A 1 80 ? 16.531 -4.895 -9.976 1.00 70.75 80 VAL A N 1
ATOM 594 C CA . VAL A 1 80 ? 15.274 -4.617 -9.272 1.00 70.75 80 VAL A CA 1
ATOM 595 C C . VAL A 1 80 ? 15.634 -4.036 -7.906 1.00 70.75 80 VAL A C 1
ATOM 597 O O . VAL A 1 80 ? 16.183 -4.740 -7.062 1.00 70.75 80 VAL A O 1
ATOM 600 N N . VAL A 1 81 ? 15.334 -2.756 -7.686 1.00 78.38 81 VAL A N 1
ATOM 601 C CA . VAL A 1 81 ? 15.587 -2.084 -6.406 1.00 78.38 81 VAL A CA 1
ATOM 602 C C . VAL A 1 81 ? 14.267 -1.918 -5.668 1.00 78.38 81 VAL A C 1
ATOM 604 O O . VAL A 1 81 ? 13.391 -1.183 -6.119 1.00 78.38 81 VAL A O 1
ATOM 607 N N . PHE A 1 82 ? 14.138 -2.594 -4.528 1.00 84.44 82 PHE A N 1
ATOM 608 C CA . PHE A 1 82 ? 12.981 -2.452 -3.652 1.00 84.44 82 PHE A CA 1
ATOM 609 C C . PHE A 1 82 ? 13.043 -1.151 -2.855 1.00 84.44 82 PHE A C 1
ATOM 611 O O . PHE A 1 82 ? 13.994 -0.886 -2.116 1.00 84.44 82 PHE A O 1
ATOM 618 N N . GLN A 1 83 ? 11.984 -0.359 -2.975 1.00 87.69 83 GLN A N 1
ATOM 619 C CA . GLN A 1 83 ? 11.712 0.788 -2.130 1.00 87.69 83 GLN A CA 1
ATOM 620 C C . GLN A 1 83 ? 10.770 0.365 -1.004 1.00 87.69 83 GLN A C 1
ATOM 622 O O . GLN A 1 83 ? 9.723 -0.231 -1.249 1.00 87.69 83 GLN A O 1
ATOM 627 N N . HIS A 1 84 ? 11.148 0.691 0.230 1.00 91.00 84 HIS A N 1
ATOM 628 C CA . HIS A 1 84 ? 10.306 0.461 1.397 1.00 91.00 84 HIS A CA 1
ATOM 629 C C . HIS A 1 84 ? 9.335 1.625 1.562 1.00 91.00 84 HIS A C 1
ATOM 631 O O . HIS A 1 84 ? 9.742 2.789 1.569 1.00 91.00 84 HIS A O 1
ATOM 637 N N . PHE A 1 85 ? 8.062 1.291 1.710 1.00 91.75 85 PHE A N 1
ATOM 638 C CA . PHE A 1 85 ? 6.983 2.227 1.952 1.00 91.75 85 PHE A CA 1
ATOM 639 C C . PHE A 1 85 ? 6.465 2.056 3.371 1.00 91.75 85 PHE A C 1
ATOM 641 O O . PHE A 1 85 ? 6.259 0.940 3.843 1.00 91.75 85 PHE A O 1
ATOM 648 N N . GLU A 1 86 ? 6.237 3.186 4.032 1.00 93.62 86 GLU A N 1
ATOM 649 C CA . GLU A 1 86 ? 5.700 3.251 5.383 1.00 93.62 86 GLU A CA 1
ATOM 650 C C . GLU A 1 86 ? 4.492 4.187 5.376 1.00 93.62 86 GLU A C 1
ATOM 652 O O . GLU A 1 86 ? 4.617 5.382 5.114 1.00 93.62 86 GLU A O 1
ATOM 657 N N . PHE A 1 87 ? 3.315 3.631 5.649 1.00 94.06 87 PHE A N 1
ATOM 658 C CA . PHE A 1 87 ? 2.047 4.346 5.675 1.00 94.06 87 PHE A CA 1
ATOM 659 C C . PHE A 1 87 ? 1.462 4.298 7.092 1.00 94.06 87 PHE A C 1
ATOM 661 O O . PHE A 1 87 ? 0.870 3.286 7.484 1.00 94.06 87 PHE A O 1
ATOM 668 N N . PRO A 1 88 ? 1.607 5.372 7.890 1.00 94.69 88 PRO A N 1
ATOM 669 C CA . PRO A 1 88 ? 0.993 5.446 9.210 1.00 94.69 88 PRO A CA 1
ATOM 670 C C . PRO A 1 88 ? -0.529 5.316 9.110 1.00 94.69 88 PRO A C 1
ATOM 672 O O . PRO A 1 88 ? -1.157 6.035 8.330 1.00 94.69 88 PRO A O 1
ATOM 675 N N . LEU A 1 89 ? -1.150 4.466 9.935 1.00 94.44 89 LEU A N 1
ATOM 676 C CA . LEU A 1 89 ? -2.611 4.313 9.924 1.00 94.44 89 LEU A CA 1
ATOM 677 C C . LEU A 1 89 ? -3.342 5.620 10.268 1.00 94.44 89 LEU A C 1
ATOM 679 O O . LEU A 1 89 ? -4.439 5.862 9.768 1.00 94.44 89 LEU A O 1
ATOM 683 N N . ALA A 1 90 ? -2.706 6.516 11.026 1.00 94.62 90 ALA A N 1
ATOM 684 C CA . ALA A 1 90 ? -3.199 7.872 11.257 1.00 94.62 90 ALA A CA 1
ATOM 685 C C . ALA A 1 90 ? -3.412 8.690 9.964 1.00 94.62 90 ALA A C 1
ATOM 687 O O . ALA A 1 90 ? -4.333 9.503 9.912 1.00 94.62 90 ALA A O 1
ATOM 688 N N . ALA A 1 91 ? -2.609 8.476 8.913 1.00 94.69 91 ALA A N 1
ATOM 689 C CA . ALA A 1 91 ? -2.788 9.166 7.633 1.00 94.69 91 ALA A CA 1
ATOM 690 C C . ALA A 1 91 ? -4.067 8.702 6.917 1.00 94.69 91 ALA A C 1
ATOM 692 O O . ALA A 1 91 ? -4.786 9.518 6.342 1.00 94.69 91 ALA A O 1
ATOM 693 N N . PHE A 1 92 ? -4.402 7.412 7.015 1.00 95.38 92 PHE A N 1
ATOM 694 C CA . PHE A 1 92 ? -5.660 6.877 6.489 1.00 95.38 92 PHE A CA 1
ATOM 695 C C . PHE A 1 92 ? -6.872 7.396 7.269 1.00 95.38 92 PHE A C 1
ATOM 697 O O . PHE A 1 92 ? -7.861 7.787 6.657 1.00 95.38 92 PHE A O 1
ATOM 704 N N . VAL A 1 93 ? -6.772 7.503 8.598 1.00 95.69 93 VAL A N 1
ATOM 705 C CA . VAL A 1 93 ? -7.817 8.137 9.426 1.00 95.69 93 VAL A CA 1
ATOM 706 C C . VAL A 1 93 ? -7.993 9.616 9.067 1.00 95.69 93 VAL A C 1
ATOM 708 O O . VAL A 1 93 ? -9.111 10.122 9.039 1.00 95.69 93 VAL A O 1
ATOM 711 N N . ALA A 1 94 ? -6.907 10.330 8.758 1.00 95.50 94 ALA A N 1
ATOM 712 C CA . ALA A 1 94 ? -6.996 11.714 8.298 1.00 95.50 94 ALA A CA 1
ATOM 713 C C . ALA A 1 94 ? -7.689 11.836 6.926 1.00 95.50 94 ALA A C 1
ATOM 715 O O . ALA A 1 94 ? -8.381 12.825 6.685 1.00 95.50 94 ALA A O 1
ATOM 716 N N . ALA A 1 95 ? -7.526 10.840 6.047 1.00 95.56 95 ALA A N 1
ATOM 717 C CA . ALA A 1 95 ? -8.192 10.785 4.745 1.00 95.56 95 ALA A CA 1
ATOM 718 C C . ALA A 1 95 ? -9.676 10.386 4.850 1.00 95.56 95 ALA A C 1
ATOM 720 O O . ALA A 1 95 ? -10.509 10.948 4.139 1.00 95.56 95 ALA A O 1
ATOM 721 N N . ASN A 1 96 ? -10.016 9.460 5.750 1.00 96.94 96 ASN A N 1
ATOM 722 C CA . ASN A 1 96 ? -11.392 9.108 6.090 1.00 96.94 96 ASN A CA 1
ATOM 723 C C . ASN A 1 96 ? -11.555 8.962 7.618 1.00 96.94 96 ASN A C 1
ATOM 725 O O . ASN A 1 96 ? -11.227 7.910 8.166 1.00 96.94 96 ASN A O 1
ATOM 729 N N . PRO A 1 97 ? -12.123 9.966 8.315 1.00 96.25 97 PRO A N 1
ATOM 730 C CA . PRO A 1 97 ? -12.342 9.899 9.762 1.00 96.25 97 PRO A CA 1
ATOM 731 C C . PRO A 1 97 ? -13.321 8.814 10.234 1.00 96.25 97 PRO A C 1
ATOM 733 O O . PRO A 1 97 ? -13.392 8.568 11.437 1.00 96.25 97 PRO A O 1
ATOM 736 N N . ALA A 1 98 ? -14.100 8.206 9.331 1.00 96.31 98 ALA A N 1
ATOM 737 C CA . ALA A 1 98 ? -14.992 7.094 9.659 1.00 96.31 98 ALA A CA 1
ATOM 738 C C . ALA A 1 98 ? -14.263 5.741 9.727 1.00 96.31 98 ALA A C 1
ATOM 740 O O . ALA A 1 98 ? -14.770 4.823 10.363 1.00 96.31 98 ALA A O 1
ATOM 741 N N . PHE A 1 99 ? -13.078 5.631 9.118 1.00 96.56 99 PHE A N 1
ATOM 742 C CA . PHE A 1 99 ? -12.270 4.416 9.141 1.00 96.56 99 PHE A CA 1
ATOM 743 C C . PHE A 1 99 ? -11.712 4.143 10.546 1.00 96.56 99 PHE A C 1
ATOM 745 O O . PHE A 1 99 ? -11.001 4.976 11.120 1.00 96.56 99 PHE A O 1
ATOM 752 N N . ASP A 1 100 ? -11.984 2.947 11.075 1.00 95.56 100 ASP A N 1
ATOM 753 C CA . ASP A 1 100 ? -11.436 2.472 12.345 1.00 95.56 100 ASP A CA 1
ATOM 754 C C . ASP A 1 100 ? -10.225 1.534 12.134 1.00 95.56 100 ASP A C 1
ATOM 756 O O . ASP A 1 100 ? -10.387 0.352 11.806 1.00 95.56 100 ASP A O 1
ATOM 760 N N . PRO A 1 101 ? -8.986 1.991 12.410 1.00 93.88 101 PRO A N 1
ATOM 761 C CA . PRO A 1 101 ? -7.789 1.168 12.250 1.00 93.88 101 PRO A CA 1
ATOM 762 C C . PRO A 1 101 ? -7.726 -0.008 13.233 1.00 93.88 101 PRO A C 1
ATOM 764 O O . PRO A 1 101 ? -6.970 -0.958 13.011 1.00 93.88 101 PRO A O 1
ATOM 767 N N . THR A 1 102 ? -8.496 0.013 14.326 1.00 94.19 102 THR A N 1
ATOM 768 C CA . THR A 1 102 ? -8.541 -1.117 15.262 1.00 94.19 102 THR A CA 1
ATOM 769 C C . THR A 1 102 ? -9.268 -2.319 14.669 1.00 94.19 102 THR A C 1
ATOM 771 O O . THR A 1 102 ? -8.874 -3.456 14.944 1.00 94.19 102 THR A O 1
ATOM 774 N N . GLY A 1 103 ? -10.237 -2.057 13.788 1.00 93.31 103 GLY A N 1
ATOM 775 C CA . GLY A 1 103 ? -11.030 -3.035 13.054 1.00 93.31 103 GLY A CA 1
ATOM 776 C C . GLY A 1 103 ? -10.528 -3.329 11.641 1.00 93.31 103 GLY A C 1
ATOM 777 O O . GLY A 1 103 ? -11.317 -3.826 10.842 1.00 93.31 103 GLY A O 1
ATOM 778 N N . LEU A 1 104 ? -9.266 -3.024 11.307 1.00 95.38 104 LEU A N 1
ATOM 779 C CA . LEU A 1 104 ? -8.715 -3.250 9.967 1.00 95.38 104 LEU A CA 1
ATOM 780 C C . LEU A 1 104 ? -8.948 -4.696 9.495 1.00 95.38 104 LEU A C 1
ATOM 782 O O . LEU A 1 104 ? -8.475 -5.649 10.117 1.00 95.38 104 LEU A O 1
ATOM 786 N N . ALA A 1 105 ? -9.644 -4.842 8.370 1.00 96.44 105 ALA A N 1
ATOM 787 C CA . ALA A 1 105 ? -10.047 -6.124 7.809 1.00 96.44 105 ALA A CA 1
ATOM 788 C C . ALA A 1 105 ? -9.332 -6.444 6.490 1.00 96.44 105 ALA A C 1
ATOM 790 O O . ALA A 1 105 ? -9.085 -7.616 6.203 1.00 96.44 105 ALA A O 1
ATOM 791 N N . GLN A 1 106 ? -9.019 -5.434 5.670 1.00 97.19 106 GLN A N 1
ATOM 792 C CA . GLN A 1 106 ? -8.405 -5.632 4.354 1.00 97.19 106 GLN A CA 1
ATOM 793 C C . GLN A 1 106 ? -7.390 -4.537 4.025 1.00 97.19 106 GLN A C 1
ATOM 795 O O . GLN A 1 106 ? -7.587 -3.371 4.359 1.00 97.19 106 GLN A O 1
ATOM 800 N N . VAL A 1 107 ? -6.338 -4.928 3.307 1.00 96.94 107 VAL A N 1
ATOM 801 C CA . VAL A 1 107 ? -5.415 -4.028 2.607 1.00 96.94 107 VAL A CA 1
ATOM 802 C C . VAL A 1 107 ? -5.474 -4.386 1.128 1.00 96.94 107 VAL A C 1
ATOM 804 O O . VAL A 1 107 ? -5.432 -5.567 0.774 1.00 96.94 107 VAL A O 1
ATOM 807 N N . ARG A 1 108 ? -5.601 -3.383 0.265 1.00 97.25 108 ARG A N 1
ATOM 808 C CA . ARG A 1 108 ? -5.736 -3.539 -1.182 1.00 97.25 108 ARG A CA 1
ATOM 809 C C . ARG A 1 108 ? -4.730 -2.639 -1.888 1.00 97.25 108 ARG A C 1
ATOM 811 O O . ARG A 1 108 ? -4.604 -1.461 -1.571 1.00 97.25 108 ARG A O 1
ATOM 818 N N . PHE A 1 109 ? -4.046 -3.212 -2.870 1.00 96.06 109 PHE A N 1
ATOM 819 C CA . PHE A 1 109 ? -3.194 -2.486 -3.805 1.00 96.06 109 PHE A CA 1
ATOM 820 C C . PHE A 1 109 ? -3.982 -2.313 -5.103 1.00 96.06 109 PHE A C 1
ATOM 822 O O . PHE A 1 109 ? -4.264 -3.289 -5.800 1.00 96.06 109 PHE A O 1
ATOM 829 N N . VAL A 1 110 ? -4.407 -1.084 -5.382 1.00 96.19 110 VAL A N 1
ATOM 830 C CA . VAL A 1 110 ? -5.307 -0.744 -6.484 1.00 96.19 110 VAL A CA 1
ATOM 831 C C . VAL A 1 110 ? -4.487 -0.133 -7.617 1.00 96.19 110 VAL A C 1
ATOM 833 O O . VAL A 1 110 ? -3.955 0.963 -7.492 1.00 96.19 110 VAL A O 1
ATOM 836 N N . PHE A 1 111 ? -4.365 -0.859 -8.729 1.00 92.75 111 PHE A N 1
ATOM 837 C CA . PHE A 1 111 ? -3.587 -0.447 -9.903 1.00 92.75 111 PHE A CA 1
ATOM 838 C C . PHE A 1 111 ? -4.395 0.492 -10.815 1.00 92.75 111 PHE A C 1
ATOM 840 O O . PHE A 1 111 ? -4.857 0.081 -11.879 1.00 92.75 111 PHE A O 1
ATOM 847 N N . ASP A 1 112 ? -4.614 1.734 -10.379 1.00 91.38 112 ASP A N 1
ATOM 848 C CA . ASP A 1 112 ? -5.492 2.706 -11.047 1.00 91.38 112 ASP A CA 1
ATOM 849 C C . ASP A 1 112 ? -4.781 3.942 -11.625 1.00 91.38 112 ASP A C 1
ATOM 851 O O . ASP A 1 112 ? -5.289 4.537 -12.577 1.00 91.38 112 ASP A O 1
ATOM 855 N N . CYS A 1 113 ? -3.615 4.331 -11.095 1.00 85.62 113 CYS A N 1
ATOM 856 C CA . CYS A 1 113 ? -2.939 5.565 -11.511 1.00 85.62 113 CYS A CA 1
ATOM 857 C C . CYS A 1 113 ? -2.063 5.399 -12.767 1.00 85.62 113 CYS A C 1
ATOM 859 O O . CYS A 1 113 ? -2.169 6.192 -13.705 1.00 85.62 113 CYS A O 1
ATOM 861 N N . THR A 1 114 ? -1.192 4.386 -12.815 1.00 84.69 114 THR A N 1
ATOM 862 C CA . THR A 1 114 ? -0.295 4.163 -13.964 1.00 84.69 114 THR A CA 1
ATOM 863 C C . THR A 1 114 ? -0.900 3.184 -14.968 1.00 84.69 114 THR A C 1
ATOM 865 O O . THR A 1 114 ? -1.239 2.054 -14.629 1.00 84.69 114 THR A O 1
ATOM 868 N N . ARG A 1 115 ? -0.979 3.593 -16.245 1.00 82.00 115 ARG A N 1
ATOM 869 C CA . ARG A 1 115 ? -1.633 2.820 -17.321 1.00 82.00 115 ARG A CA 1
ATOM 870 C C . ARG A 1 115 ? -1.038 1.423 -17.518 1.00 82.00 115 ARG A C 1
ATOM 872 O O . ARG A 1 115 ? -1.765 0.491 -17.850 1.00 82.00 115 ARG A O 1
ATOM 879 N N . VAL A 1 116 ? 0.286 1.310 -17.432 1.00 82.94 116 VAL A N 1
ATOM 880 C CA . VAL A 1 116 ? 1.036 0.101 -17.772 1.00 82.94 116 VAL A CA 1
ATOM 881 C C . VAL A 1 116 ? 2.293 0.026 -16.906 1.00 82.94 116 VAL A C 1
ATOM 883 O O . VAL A 1 116 ? 3.086 0.961 -16.901 1.00 82.94 116 VAL A O 1
ATOM 886 N N . GLY A 1 117 ? 2.501 -1.099 -16.224 1.00 82.06 117 GLY A N 1
ATOM 887 C CA . GLY A 1 117 ? 3.695 -1.360 -15.422 1.00 82.06 117 GLY A CA 1
ATOM 888 C C . GLY A 1 117 ? 3.681 -2.776 -14.853 1.00 82.06 117 GLY A C 1
ATOM 889 O O . GLY A 1 117 ? 2.627 -3.407 -14.782 1.00 82.06 11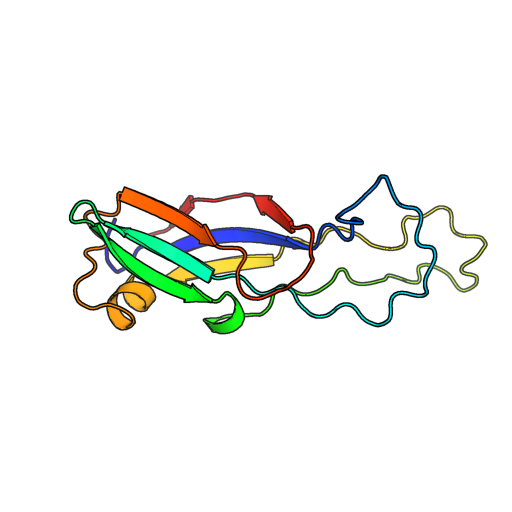7 GLY A O 1
ATOM 890 N N . VAL A 1 118 ? 4.850 -3.282 -14.463 1.00 85.75 118 VAL A N 1
ATOM 891 C CA . VAL A 1 118 ? 4.978 -4.554 -13.740 1.00 85.75 118 VAL A CA 1
ATOM 892 C C . VAL A 1 118 ? 5.685 -4.254 -12.433 1.00 85.75 118 VAL A C 1
ATOM 894 O O . VAL A 1 118 ? 6.783 -3.706 -12.451 1.00 85.75 118 VAL A O 1
ATOM 897 N N . VAL A 1 119 ? 5.068 -4.607 -11.308 1.00 89.12 119 VAL A N 1
ATOM 898 C CA . VAL A 1 119 ? 5.646 -4.380 -9.981 1.00 89.12 119 VAL A CA 1
ATOM 899 C C . VAL A 1 119 ? 5.935 -5.698 -9.275 1.00 89.12 119 VAL A C 1
ATOM 901 O O . VAL A 1 119 ? 5.193 -6.669 -9.426 1.00 89.12 119 VAL A O 1
ATOM 904 N N . ALA A 1 120 ? 7.006 -5.722 -8.489 1.00 90.62 120 ALA A N 1
ATOM 905 C CA . ALA A 1 120 ? 7.251 -6.742 -7.480 1.00 90.62 120 ALA A CA 1
ATOM 906 C C . ALA A 1 120 ? 6.851 -6.181 -6.111 1.00 90.62 120 ALA A C 1
ATOM 908 O O . ALA A 1 120 ? 7.219 -5.052 -5.791 1.00 90.62 120 ALA A O 1
ATOM 909 N N . LEU A 1 121 ? 6.102 -6.962 -5.331 1.00 93.25 121 LEU A N 1
ATOM 910 C CA . LEU A 1 121 ? 5.641 -6.628 -3.983 1.00 93.25 121 LEU A CA 1
ATOM 911 C C . LEU A 1 121 ? 6.219 -7.644 -2.999 1.00 93.25 121 LEU A C 1
ATOM 913 O O . LEU A 1 121 ? 6.097 -8.846 -3.236 1.00 93.25 121 LEU A O 1
ATOM 917 N N . ASP A 1 122 ? 6.804 -7.158 -1.912 1.00 93.94 122 ASP A N 1
ATOM 918 C CA . ASP A 1 122 ? 7.374 -7.985 -0.848 1.00 93.94 122 ASP A CA 1
ATOM 919 C C . ASP A 1 122 ? 7.151 -7.351 0.538 1.00 93.94 122 ASP A C 1
ATOM 921 O O . ASP A 1 122 ? 6.687 -6.212 0.641 1.00 93.94 122 ASP A O 1
ATOM 925 N N . ASP A 1 123 ? 7.453 -8.095 1.604 1.00 94.25 123 ASP A N 1
ATOM 926 C CA . ASP A 1 123 ? 7.510 -7.623 2.998 1.00 94.25 123 ASP A CA 1
ATOM 927 C C . ASP A 1 123 ? 6.268 -6.850 3.492 1.00 94.25 123 ASP A C 1
ATOM 929 O O . ASP A 1 123 ? 6.360 -5.890 4.261 1.00 94.25 123 ASP A O 1
ATOM 933 N N . VAL A 1 124 ? 5.072 -7.273 3.067 1.00 96.12 124 VAL A N 1
ATOM 934 C CA . VAL A 1 124 ? 3.810 -6.660 3.509 1.00 96.12 124 VAL A CA 1
ATOM 935 C C . VAL A 1 124 ? 3.542 -6.996 4.977 1.00 96.12 124 VAL A C 1
ATOM 937 O O . VAL A 1 124 ? 3.388 -8.163 5.343 1.00 96.12 124 VAL A O 1
ATOM 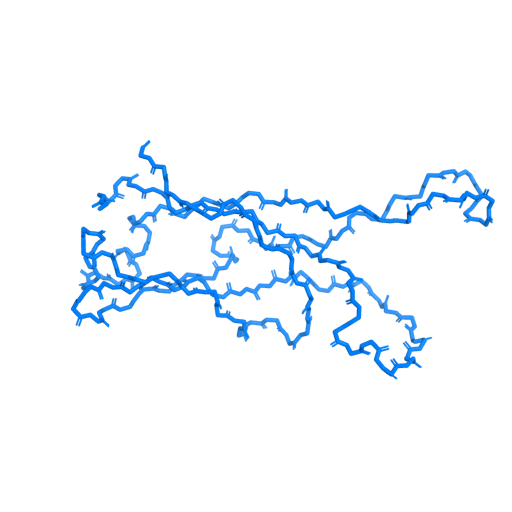940 N N . GLY A 1 125 ? 3.418 -5.974 5.822 1.00 95.12 125 GLY A N 1
ATOM 941 C CA . GLY A 1 125 ? 3.183 -6.153 7.251 1.00 95.12 125 GLY A CA 1
ATOM 942 C C . GLY A 1 125 ? 2.817 -4.871 7.993 1.00 95.12 125 GLY A C 1
ATOM 943 O O . GLY A 1 125 ? 2.538 -3.834 7.397 1.00 95.12 125 GLY A O 1
ATOM 944 N N . PHE A 1 126 ? 2.826 -4.949 9.323 1.00 94.88 126 PHE A N 1
ATOM 945 C CA . PHE A 1 126 ? 2.592 -3.811 10.213 1.00 94.88 126 PHE A CA 1
ATOM 946 C C . PHE A 1 126 ? 3.734 -3.679 11.218 1.00 94.88 126 PHE A C 1
ATOM 948 O O . PHE A 1 126 ? 4.290 -4.683 11.666 1.00 94.88 126 PHE A O 1
ATOM 955 N N . ARG A 1 127 ? 4.060 -2.440 11.586 1.00 92.38 127 ARG A N 1
ATOM 956 C CA . ARG A 1 127 ? 4.995 -2.091 12.664 1.00 92.38 127 ARG A CA 1
ATOM 957 C C . ARG A 1 127 ? 4.283 -1.199 13.679 1.00 92.38 127 ARG A C 1
ATOM 959 O O . ARG A 1 127 ? 3.410 -0.435 13.280 1.00 92.38 127 ARG A O 1
ATOM 966 N N . ASP A 1 128 ? 4.656 -1.295 14.951 1.00 84.31 128 ASP A N 1
ATOM 967 C CA . ASP A 1 128 ? 4.156 -0.445 16.045 1.00 84.31 128 ASP A CA 1
ATOM 968 C C . ASP A 1 128 ? 5.234 0.527 16.545 1.00 84.31 128 ASP A C 1
ATOM 970 O O . ASP A 1 128 ? 6.439 0.185 16.431 1.00 84.31 128 ASP A O 1
#

Sequence (128 aa):
MTQNSVLVFALADANQDPTPETKDEGEKGPRESIDLTVEVVDGAGEAACLPLSHFSFLQPQLEGRIGKVAFMSPLPKSEVVFQHFEFPLAAFVAANPAFDPTGLAQVRFVFDCTRVGVVALDDVGFRD

pLDDT: mean 80.49, std 17.19, range [38.81, 97.56]

Secondary structure (DSSP, 8-state):
--TT-EEEEEEEE----S-TTS-------SPPPB--EEEEEETT--EEEEEGGGT--BPPP-B---SS-TTS--S-SB---PEEEEEEHHHHHHH-TT--GGGEEEEEEE--S-SS--EEEEEEEEE-